Protein AF-A0A963N1C9-F1 (afdb_monomer)

Solvent-accessible surface area (backbone atoms only — not comparable to full-atom values): 6536 Å² total; per-residue (Å²): 93,70,67,57,54,52,50,46,46,78,75,44,69,83,46,98,64,80,70,57,68,73,59,45,50,54,52,43,47,74,72,67,52,52,72,69,46,48,52,53,48,50,56,51,52,54,55,52,59,64,58,67,77,70,69,78,71,84,67,83,72,53,100,84,63,79,89,81,80,52,74,69,51,50,74,76,40,48,74,65,58,52,50,49,53,53,49,37,39,75,71,64,77,34,51,74,74,61,49,51,70,72,72,112

Structure (mmCIF, N/CA/C/O backbone):
data_AF-A0A963N1C9-F1
#
_entry.id   AF-A0A963N1C9-F1
#
loop_
_atom_site.group_PDB
_atom_site.id
_atom_site.type_symbol
_atom_site.label_atom_id
_atom_site.label_alt_id
_atom_site.label_comp_id
_atom_site.label_asym_id
_atom_site.label_entity_id
_atom_site.label_seq_id
_atom_site.pdbx_PDB_ins_code
_atom_site.Cartn_x
_atom_site.Cartn_y
_atom_site.Cartn_z
_atom_site.occupancy
_atom_site.B_iso_or_equiv
_atom_site.auth_seq_id
_atom_site.auth_comp_id
_atom_site.auth_asym_id
_atom_site.auth_atom_id
_atom_site.pdbx_PDB_model_num
ATOM 1 N N . MET A 1 1 ? 3.324 12.487 -5.955 1.00 71.25 1 MET A N 1
ATOM 2 C CA . MET A 1 1 ? 3.544 11.360 -5.001 1.00 71.25 1 MET A CA 1
ATOM 3 C C . MET A 1 1 ? 2.662 10.124 -5.248 1.00 71.25 1 MET A C 1
ATOM 5 O O . MET A 1 1 ? 3.224 9.044 -5.383 1.00 71.25 1 MET A O 1
ATOM 9 N N . PHE A 1 2 ? 1.321 10.217 -5.302 1.00 74.25 2 PHE A N 1
ATOM 10 C CA . PHE A 1 2 ? 0.449 9.033 -5.502 1.00 74.25 2 PHE A CA 1
ATOM 11 C C . PHE A 1 2 ? 0.795 8.249 -6.778 1.00 74.25 2 PHE A C 1
ATOM 13 O O . PHE A 1 2 ? 0.905 7.027 -6.742 1.00 74.25 2 PHE A O 1
ATOM 20 N N . ASP A 1 3 ? 1.068 8.957 -7.873 1.00 78.75 3 ASP A N 1
ATOM 21 C CA . ASP A 1 3 ? 1.431 8.348 -9.154 1.00 78.7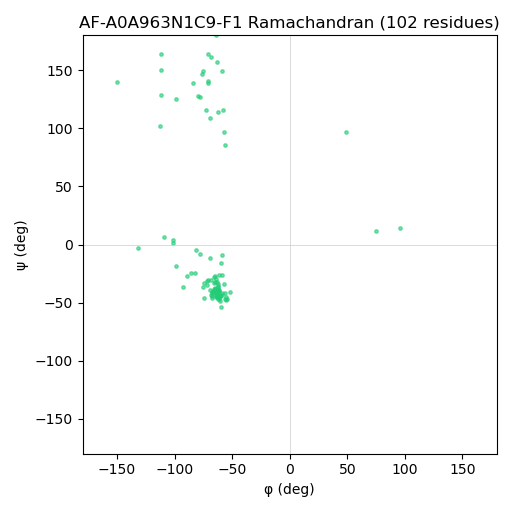5 3 ASP A CA 1
ATOM 22 C C . ASP A 1 3 ? 2.750 7.560 -9.088 1.00 78.75 3 ASP A C 1
ATOM 24 O O . ASP A 1 3 ? 2.876 6.515 -9.724 1.00 78.75 3 ASP A O 1
ATOM 28 N N . ILE A 1 4 ? 3.707 7.991 -8.253 1.00 83.12 4 ILE A N 1
ATOM 29 C CA . ILE A 1 4 ? 4.947 7.242 -8.001 1.00 83.12 4 ILE A CA 1
ATOM 30 C C . ILE A 1 4 ? 4.643 5.951 -7.244 1.00 83.12 4 ILE A C 1
ATOM 32 O O . ILE A 1 4 ? 5.171 4.905 -7.602 1.00 83.12 4 ILE A O 1
ATOM 36 N N . LEU A 1 5 ? 3.774 5.985 -6.230 1.00 79.19 5 LEU A N 1
ATOM 37 C CA . LEU A 1 5 ? 3.403 4.781 -5.477 1.00 79.19 5 LEU A CA 1
ATOM 38 C C . LEU A 1 5 ? 2.670 3.762 -6.358 1.00 79.19 5 LEU A C 1
ATOM 40 O O . LEU A 1 5 ? 2.973 2.571 -6.293 1.00 79.19 5 LEU A O 1
ATOM 44 N N . VAL A 1 6 ? 1.761 4.228 -7.221 1.00 79.31 6 VAL A N 1
ATOM 45 C CA . VAL A 1 6 ? 1.091 3.381 -8.220 1.00 79.31 6 VAL A CA 1
ATOM 46 C C . VAL A 1 6 ? 2.113 2.791 -9.187 1.00 79.31 6 VAL A C 1
ATOM 48 O O . VAL A 1 6 ? 2.127 1.581 -9.393 1.00 79.31 6 VAL A O 1
ATOM 51 N N . TYR A 1 7 ? 3.027 3.610 -9.711 1.00 82.44 7 TYR A N 1
ATOM 52 C CA . TYR A 1 7 ? 4.094 3.140 -10.589 1.00 82.44 7 TYR A CA 1
ATOM 53 C C . TYR A 1 7 ? 4.978 2.086 -9.910 1.00 82.44 7 TYR A C 1
ATOM 55 O O . TYR A 1 7 ? 5.309 1.069 -10.522 1.00 82.44 7 TYR A O 1
ATOM 63 N N . LEU A 1 8 ? 5.349 2.295 -8.643 1.00 80.62 8 LEU A N 1
ATOM 64 C CA . LEU A 1 8 ? 6.145 1.341 -7.876 1.00 80.62 8 LEU A CA 1
ATOM 65 C C . LEU A 1 8 ? 5.402 0.019 -7.686 1.00 80.62 8 LEU A C 1
ATOM 67 O O . LEU A 1 8 ? 5.982 -1.042 -7.902 1.00 80.62 8 LEU A O 1
ATOM 71 N N . PHE A 1 9 ? 4.115 0.080 -7.349 1.00 74.62 9 PHE A N 1
ATOM 72 C CA . PHE A 1 9 ? 3.272 -1.101 -7.245 1.00 74.62 9 PHE A CA 1
ATOM 73 C C . PHE A 1 9 ? 3.202 -1.849 -8.584 1.00 74.62 9 PHE A C 1
ATOM 75 O O . PHE A 1 9 ? 3.563 -3.017 -8.660 1.00 74.62 9 PHE A O 1
ATOM 82 N N . GLU A 1 10 ? 2.844 -1.185 -9.678 1.00 76.50 10 GLU A N 1
ATOM 83 C CA . GLU A 1 10 ? 2.698 -1.844 -10.982 1.00 76.50 10 GLU A CA 1
ATOM 84 C C . GLU A 1 10 ? 4.002 -2.465 -11.504 1.00 76.50 10 GLU A C 1
ATOM 86 O O . GLU A 1 10 ? 3.978 -3.527 -12.128 1.00 76.50 10 GLU A O 1
ATOM 91 N N . ASN A 1 11 ? 5.146 -1.826 -11.243 1.00 76.38 11 ASN A N 1
ATOM 92 C CA . ASN A 1 11 ? 6.427 -2.226 -11.830 1.00 76.38 11 ASN A CA 1
ATOM 93 C C . ASN A 1 11 ? 7.299 -3.086 -10.905 1.00 76.38 11 ASN A C 1
ATOM 95 O O . ASN A 1 11 ? 8.216 -3.750 -11.392 1.00 76.38 11 ASN A O 1
ATOM 99 N N . PHE A 1 12 ? 7.047 -3.086 -9.593 1.00 75.94 12 PHE A N 1
ATOM 100 C CA . PHE A 1 12 ? 7.904 -3.759 -8.610 1.00 75.94 12 PHE A CA 1
ATOM 101 C C . PHE A 1 12 ? 7.155 -4.637 -7.602 1.00 75.94 12 PHE A C 1
ATOM 103 O O . PHE A 1 12 ? 7.813 -5.342 -6.842 1.00 75.94 12 PHE A O 1
ATOM 110 N N . PHE A 1 13 ? 5.818 -4.700 -7.616 1.00 63.59 13 PHE A N 1
ATOM 111 C CA . PHE A 1 13 ? 5.053 -5.549 -6.685 1.00 63.59 13 PHE A CA 1
ATOM 112 C C . PHE A 1 13 ? 5.358 -7.053 -6.811 1.00 63.59 13 PHE A C 1
ATOM 114 O O . PHE A 1 13 ? 5.230 -7.797 -5.842 1.00 63.59 13 PHE A O 1
ATOM 121 N N . HIS A 1 14 ? 5.793 -7.510 -7.987 1.00 59.16 14 HIS A N 1
ATOM 122 C CA . HIS A 1 14 ? 6.212 -8.899 -8.223 1.00 59.16 14 HIS A CA 1
ATOM 123 C C . HIS A 1 14 ? 7.732 -9.091 -8.249 1.00 59.16 14 HIS A C 1
ATOM 125 O O . HIS A 1 14 ? 8.200 -10.184 -8.562 1.00 59.16 14 HIS A O 1
ATOM 131 N N . ALA A 1 15 ? 8.515 -8.045 -7.982 1.00 62.88 15 ALA A N 1
ATOM 132 C CA . ALA A 1 15 ? 9.961 -8.172 -7.958 1.00 62.88 15 ALA A CA 1
ATOM 133 C C . ALA A 1 15 ? 10.394 -8.820 -6.636 1.00 62.88 15 ALA A C 1
ATOM 135 O O . ALA A 1 15 ? 10.078 -8.316 -5.563 1.00 62.88 15 ALA A O 1
ATOM 136 N N . ASP A 1 16 ? 11.180 -9.898 -6.717 1.00 56.72 16 ASP A N 1
ATOM 137 C CA . ASP A 1 16 ? 11.765 -10.564 -5.541 1.00 56.72 16 ASP A CA 1
ATOM 138 C C . ASP A 1 16 ? 12.678 -9.626 -4.720 1.00 56.72 16 ASP A C 1
ATOM 140 O O . ASP A 1 16 ? 13.006 -9.914 -3.570 1.00 56.72 16 ASP A O 1
ATOM 144 N N . ALA A 1 17 ? 13.093 -8.495 -5.305 1.00 61.31 17 ALA A N 1
ATOM 145 C CA . ALA A 1 17 ? 13.812 -7.429 -4.627 1.00 61.31 17 ALA A CA 1
ATOM 146 C C . ALA A 1 17 ? 13.521 -6.060 -5.260 1.00 61.31 17 ALA A C 1
ATOM 148 O O . ALA A 1 17 ? 13.504 -5.910 -6.487 1.00 61.31 17 ALA A O 1
ATOM 149 N N . TYR A 1 18 ? 13.366 -5.044 -4.409 1.00 67.94 18 TYR A N 1
ATOM 150 C CA . TYR A 1 18 ? 13.373 -3.651 -4.842 1.00 67.94 18 TYR A CA 1
ATOM 151 C C . TYR A 1 18 ? 14.793 -3.228 -5.254 1.00 67.94 18 TYR A C 1
ATOM 153 O O . TYR A 1 18 ? 15.759 -3.619 -4.595 1.00 67.94 18 TYR A O 1
ATOM 161 N N . PRO A 1 19 ? 14.945 -2.429 -6.324 1.00 77.44 19 PRO A N 1
ATOM 162 C CA . PRO A 1 19 ? 16.236 -1.860 -6.692 1.00 77.44 19 PRO A CA 1
ATOM 163 C C . PRO A 1 19 ? 16.762 -0.910 -5.608 1.00 77.44 19 PRO A C 1
ATOM 165 O O . PRO A 1 19 ? 15.993 -0.338 -4.833 1.00 77.44 19 PRO A O 1
ATOM 168 N N . GLU A 1 20 ? 18.081 -0.708 -5.596 1.00 82.00 20 GLU A N 1
ATOM 169 C CA . GLU A 1 20 ? 18.721 0.278 -4.721 1.00 82.00 20 GLU A CA 1
ATOM 170 C C . GLU A 1 20 ? 18.179 1.698 -4.985 1.00 82.00 20 GLU A C 1
ATOM 172 O O . GLU A 1 20 ? 17.832 2.004 -6.134 1.00 82.00 20 GLU A O 1
ATOM 177 N N . PRO A 1 21 ? 18.136 2.586 -3.970 1.00 81.06 21 PRO A N 1
ATOM 178 C CA . PRO A 1 21 ? 17.522 3.915 -4.079 1.00 81.06 21 PRO A CA 1
ATOM 179 C C . PRO A 1 21 ? 18.016 4.734 -5.279 1.00 81.06 21 PRO A C 1
ATOM 181 O O . PRO A 1 21 ? 17.220 5.334 -5.997 1.00 81.06 21 PRO A O 1
ATOM 184 N N . GLU A 1 22 ? 19.319 4.684 -5.568 1.00 85.31 22 GLU A N 1
ATOM 185 C CA . GLU A 1 22 ? 19.933 5.373 -6.713 1.00 85.31 22 GLU A CA 1
ATOM 186 C C . GLU A 1 22 ? 19.402 4.860 -8.062 1.00 85.31 22 GLU A C 1
ATOM 188 O O . GLU A 1 22 ? 19.152 5.630 -8.991 1.00 85.31 22 GLU A O 1
ATOM 193 N N . GLN A 1 23 ? 19.194 3.546 -8.179 1.00 86.38 23 GLN A N 1
ATOM 194 C CA . GLN A 1 23 ? 18.646 2.935 -9.390 1.00 86.38 23 GLN A CA 1
ATOM 195 C C . GLN A 1 23 ? 17.149 3.209 -9.527 1.00 86.38 23 GLN A C 1
ATOM 197 O O . GLN A 1 23 ? 16.647 3.343 -10.645 1.00 86.38 23 GLN A O 1
ATOM 202 N N . LEU A 1 24 ? 16.433 3.293 -8.405 1.00 87.50 24 LEU A N 1
ATOM 203 C CA . LEU A 1 24 ? 15.020 3.638 -8.389 1.00 87.50 24 LEU A CA 1
ATOM 204 C C . LEU A 1 24 ? 14.798 5.090 -8.823 1.00 87.50 24 LEU A C 1
ATOM 206 O O . LEU A 1 24 ? 13.961 5.327 -9.692 1.00 87.50 24 LEU A O 1
ATOM 210 N N . ALA A 1 25 ? 15.609 6.027 -8.322 1.00 88.88 25 ALA A N 1
ATOM 211 C CA . ALA A 1 25 ? 15.587 7.431 -8.733 1.00 88.88 25 ALA A CA 1
ATOM 212 C C . ALA A 1 25 ? 15.740 7.579 -10.256 1.00 88.88 25 ALA A C 1
ATOM 214 O O . ALA A 1 25 ? 14.954 8.261 -10.912 1.00 88.88 25 ALA A O 1
ATOM 215 N N . LEU A 1 26 ? 16.709 6.865 -10.841 1.00 90.50 26 LEU A N 1
ATOM 216 C CA . LEU A 1 26 ? 16.967 6.908 -12.280 1.00 90.50 26 LEU A CA 1
ATOM 217 C C . LEU A 1 26 ? 15.800 6.337 -13.099 1.00 90.50 26 LEU A C 1
ATOM 219 O O . LEU A 1 26 ? 15.466 6.873 -14.155 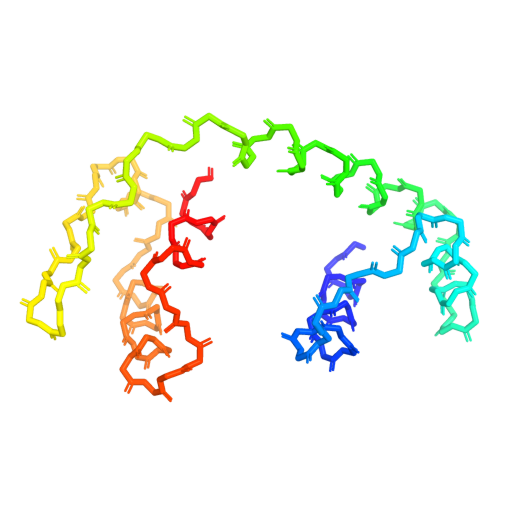1.00 90.50 26 LEU A O 1
ATOM 223 N N . LYS A 1 27 ? 15.149 5.274 -12.612 1.00 88.62 27 LYS A N 1
ATOM 224 C CA . LYS A 1 27 ? 13.962 4.701 -13.262 1.00 88.62 27 LYS A CA 1
ATOM 225 C C . LYS A 1 27 ? 12.748 5.622 -13.177 1.00 88.62 27 LYS A C 1
ATOM 227 O O . LYS A 1 27 ? 12.012 5.707 -14.154 1.00 88.62 27 LYS A O 1
ATOM 232 N N . LEU A 1 28 ? 12.544 6.299 -12.049 1.00 90.81 28 LEU A N 1
ATOM 233 C CA . LEU A 1 28 ? 11.452 7.260 -11.890 1.00 90.81 28 LEU A CA 1
ATOM 234 C C . LEU A 1 28 ? 11.669 8.496 -12.776 1.00 90.81 28 LEU A C 1
ATOM 236 O O . LEU A 1 28 ? 10.753 8.917 -13.476 1.00 90.81 28 LEU A O 1
ATOM 240 N N . SER A 1 29 ? 12.902 9.002 -12.852 1.00 92.56 29 SER A N 1
ATOM 241 C CA . SER A 1 29 ? 13.252 10.095 -13.767 1.00 92.56 29 SER A CA 1
ATOM 242 C C . SER A 1 29 ? 13.018 9.700 -15.233 1.00 92.56 29 SER A C 1
ATOM 244 O O . SER A 1 29 ? 12.394 10.438 -15.993 1.00 92.56 29 SER A O 1
ATOM 246 N N . ALA A 1 30 ? 13.416 8.483 -15.628 1.00 92.44 30 ALA A N 1
ATOM 247 C CA . ALA A 1 30 ? 13.149 7.953 -16.968 1.00 92.44 30 ALA A CA 1
ATOM 248 C C . ALA A 1 30 ? 11.652 7.738 -17.264 1.00 92.44 30 ALA A C 1
ATOM 250 O O . ALA A 1 30 ? 11.252 7.800 -18.427 1.00 92.44 30 ALA A O 1
ATOM 251 N N . ALA A 1 31 ? 10.831 7.500 -16.237 1.00 89.69 31 ALA A N 1
ATOM 252 C CA . ALA A 1 31 ? 9.375 7.426 -16.349 1.00 89.69 31 ALA A CA 1
ATOM 253 C C . ALA A 1 31 ? 8.706 8.813 -16.445 1.00 89.69 31 ALA A C 1
ATOM 255 O O . ALA A 1 31 ? 7.521 8.889 -16.761 1.00 89.69 31 ALA A O 1
ATOM 256 N N . GLY A 1 32 ? 9.463 9.899 -16.244 1.00 92.88 32 GLY A N 1
ATOM 257 C CA . GLY A 1 32 ? 8.995 11.276 -16.398 1.00 92.88 32 GLY A CA 1
ATOM 258 C C . GLY A 1 32 ? 8.525 11.947 -15.107 1.00 92.88 32 GLY A C 1
ATOM 259 O O . GLY A 1 32 ? 7.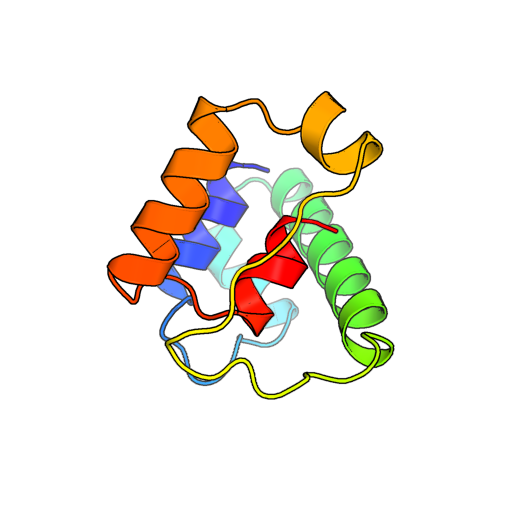872 12.983 -15.196 1.00 92.88 32 GLY A O 1
ATOM 260 N N . PHE A 1 33 ? 8.839 11.383 -13.936 1.00 93.25 33 PHE A N 1
ATOM 261 C CA . PHE A 1 33 ? 8.552 12.022 -12.648 1.00 93.25 33 PHE A CA 1
ATOM 262 C C . PHE A 1 33 ? 9.520 13.174 -12.358 1.00 93.25 33 PHE A C 1
ATOM 264 O O . PHE A 1 33 ? 10.682 13.143 -12.771 1.00 93.25 33 PHE A O 1
ATOM 271 N N . GLU A 1 34 ? 9.042 14.184 -11.631 1.00 94.44 34 GLU A N 1
ATOM 272 C CA . GLU A 1 34 ? 9.847 15.345 -11.246 1.00 94.44 34 GLU A CA 1
ATOM 273 C C . GLU A 1 34 ? 10.812 15.011 -10.095 1.00 94.44 34 GLU A C 1
ATOM 275 O O . GLU A 1 34 ? 10.483 14.231 -9.201 1.00 94.44 34 GLU A O 1
ATOM 280 N N . ASP A 1 35 ? 11.996 15.636 -10.076 1.00 91.44 35 ASP A N 1
ATOM 281 C CA . ASP A 1 35 ? 13.036 15.375 -9.063 1.00 91.44 35 ASP A CA 1
ATOM 282 C C . ASP A 1 35 ? 12.545 15.602 -7.620 1.00 91.44 35 ASP A C 1
ATOM 284 O O . ASP A 1 35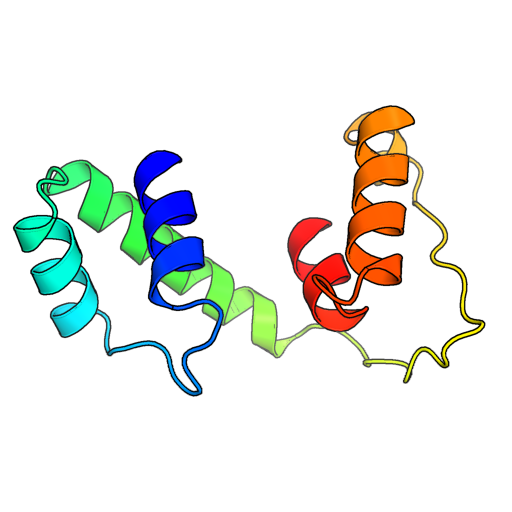 ? 12.964 14.893 -6.701 1.00 91.44 35 ASP A O 1
ATOM 288 N N . GLU A 1 36 ? 11.647 16.571 -7.414 1.00 91.12 36 GLU A N 1
ATOM 289 C CA . GLU A 1 36 ? 11.045 16.858 -6.107 1.00 91.12 36 GLU A CA 1
ATOM 290 C C . GLU A 1 36 ? 10.130 15.712 -5.655 1.00 91.12 36 GLU A C 1
ATOM 292 O O . GLU A 1 36 ? 10.282 15.212 -4.540 1.00 91.12 36 GLU A O 1
ATOM 297 N N . GLU A 1 37 ? 9.269 15.210 -6.546 1.00 89.00 37 GLU A N 1
ATOM 298 C CA . GLU A 1 37 ? 8.406 14.060 -6.256 1.00 89.00 37 GLU A CA 1
ATOM 299 C C . GLU A 1 37 ? 9.210 12.774 -6.030 1.00 89.00 37 GLU A C 1
ATOM 301 O O . GLU A 1 37 ? 8.871 11.971 -5.159 1.00 89.00 37 GLU A O 1
ATOM 306 N N . ILE A 1 38 ? 10.288 12.574 -6.795 1.00 90.56 38 ILE A N 1
ATOM 307 C CA . ILE A 1 38 ? 11.203 11.440 -6.621 1.00 90.56 38 ILE A CA 1
ATOM 308 C C . ILE A 1 38 ? 11.855 11.499 -5.240 1.00 90.56 38 ILE A C 1
ATOM 310 O O . ILE A 1 38 ? 11.887 10.493 -4.532 1.00 90.56 38 ILE A O 1
ATOM 314 N N . SER A 1 39 ? 12.359 12.668 -4.846 1.00 89.69 39 SER A N 1
ATOM 315 C CA . SER A 1 39 ? 13.024 12.859 -3.553 1.00 89.69 39 SER A CA 1
ATOM 316 C C . SER A 1 39 ? 12.065 12.623 -2.386 1.00 89.69 39 SER A C 1
ATOM 318 O O . SER A 1 39 ? 12.412 11.914 -1.442 1.00 89.69 39 SER A O 1
ATOM 320 N N . GLU A 1 40 ? 10.843 13.156 -2.477 1.00 87.12 40 GLU A N 1
ATOM 321 C CA . GLU A 1 40 ? 9.786 12.947 -1.483 1.00 87.12 40 GLU A CA 1
ATOM 322 C C . GLU A 1 40 ? 9.427 11.456 -1.351 1.00 87.12 40 GLU A C 1
ATOM 324 O O . GLU A 1 40 ? 9.359 10.923 -0.242 1.00 87.12 40 GLU A O 1
ATOM 329 N N . ALA A 1 41 ? 9.270 10.751 -2.476 1.00 84.06 41 ALA A N 1
ATOM 330 C CA . ALA A 1 41 ? 8.939 9.330 -2.479 1.00 84.06 41 ALA A CA 1
ATOM 331 C C . ALA A 1 41 ? 10.063 8.453 -1.904 1.00 84.06 41 ALA A C 1
ATOM 333 O O . ALA A 1 41 ? 9.786 7.505 -1.169 1.00 84.06 41 ALA A O 1
ATOM 334 N N . LEU A 1 42 ? 11.328 8.759 -2.210 1.00 84.94 42 LEU A N 1
ATOM 335 C CA . LEU A 1 42 ? 12.473 8.038 -1.646 1.00 84.94 42 LEU A CA 1
ATOM 336 C C . LEU A 1 42 ? 12.587 8.257 -0.135 1.00 84.94 42 LEU A C 1
ATOM 338 O O . LEU A 1 42 ? 12.771 7.292 0.601 1.00 84.94 42 LEU A O 1
ATOM 342 N N . GLN A 1 43 ? 12.394 9.492 0.336 1.00 85.75 43 GLN A N 1
ATOM 343 C CA . GLN A 1 43 ? 12.375 9.794 1.768 1.00 85.75 43 GLN A CA 1
ATOM 344 C C . GLN A 1 43 ? 11.244 9.048 2.490 1.00 85.75 43 GLN A C 1
ATOM 346 O O . GLN A 1 43 ? 11.435 8.537 3.595 1.00 85.7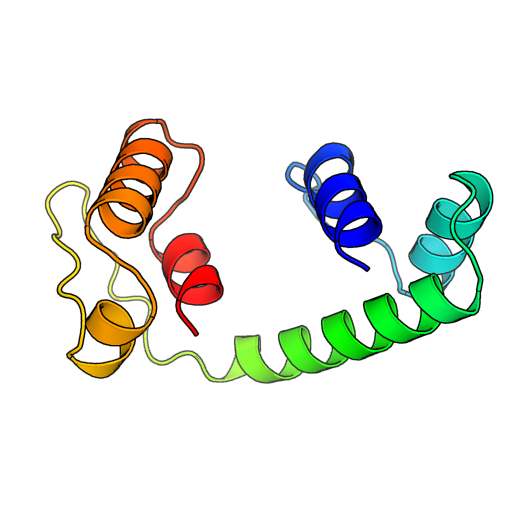5 43 GLN A O 1
ATOM 351 N N . TRP A 1 44 ? 10.068 8.960 1.866 1.00 84.25 44 TRP A N 1
ATOM 352 C CA . TRP A 1 44 ? 8.954 8.177 2.393 1.00 84.25 44 TRP A CA 1
ATOM 353 C C . TRP A 1 44 ? 9.280 6.674 2.462 1.00 84.25 44 TRP A C 1
ATOM 355 O O . TRP A 1 44 ? 9.023 6.041 3.487 1.00 84.25 44 TRP A O 1
ATOM 365 N N . LEU A 1 45 ? 9.897 6.110 1.415 1.00 77.44 45 LEU A N 1
ATOM 366 C CA . LEU A 1 45 ? 10.321 4.703 1.379 1.00 77.44 45 LEU A CA 1
ATOM 367 C C . LEU A 1 45 ? 11.363 4.374 2.455 1.00 77.44 45 LEU A C 1
ATOM 369 O O . LEU A 1 45 ? 11.301 3.292 3.042 1.00 77.44 45 LEU A O 1
ATOM 373 N N . ASP A 1 46 ? 12.299 5.285 2.722 1.00 79.06 46 ASP A N 1
ATOM 374 C CA . ASP A 1 46 ? 13.281 5.123 3.797 1.00 79.06 46 ASP A CA 1
ATOM 375 C C . ASP A 1 46 ? 12.597 5.069 5.168 1.00 79.06 46 ASP A C 1
ATOM 377 O O . ASP A 1 46 ? 12.878 4.163 5.952 1.00 79.06 46 ASP A O 1
ATOM 381 N N . GLY A 1 47 ? 11.619 5.946 5.422 1.00 68.38 47 GLY A N 1
ATOM 382 C CA . GLY A 1 47 ? 10.811 5.889 6.644 1.00 68.38 47 GLY A CA 1
ATOM 383 C C . GLY A 1 47 ? 10.072 4.556 6.792 1.00 68.38 47 GLY A C 1
ATOM 384 O O . GLY A 1 47 ? 10.066 3.960 7.865 1.00 68.38 47 GLY A O 1
ATOM 385 N N . LEU A 1 48 ? 9.513 4.024 5.704 1.00 64.81 48 LEU A N 1
ATOM 386 C CA . LEU A 1 48 ? 8.785 2.752 5.717 1.00 64.81 48 LEU A CA 1
ATOM 387 C C . LEU A 1 48 ? 9.696 1.548 6.030 1.00 64.81 48 LEU A C 1
ATOM 389 O O . LEU A 1 48 ? 9.275 0.605 6.704 1.00 64.81 48 LEU A O 1
ATOM 393 N N . ARG A 1 49 ? 10.967 1.592 5.603 1.00 64.38 49 ARG A N 1
ATOM 394 C CA . ARG A 1 49 ? 11.978 0.582 5.967 1.00 64.38 49 ARG A CA 1
ATOM 395 C C . ARG A 1 49 ? 12.292 0.586 7.461 1.00 64.38 49 ARG A C 1
ATOM 397 O O . ARG A 1 49 ? 12.574 -0.478 8.004 1.00 64.38 49 ARG A O 1
ATOM 404 N N . GLU A 1 50 ? 12.228 1.740 8.119 1.00 61.16 50 GLU A N 1
ATOM 405 C CA . GLU A 1 50 ? 12.433 1.849 9.567 1.00 61.16 50 GLU A CA 1
ATOM 406 C C . GLU A 1 50 ? 11.253 1.261 10.363 1.00 61.16 50 GLU A C 1
ATOM 408 O O . GLU A 1 50 ? 11.477 0.611 11.382 1.00 61.16 50 GLU A O 1
ATOM 413 N N . PHE A 1 51 ? 10.014 1.386 9.868 1.00 50.84 51 PHE A N 1
ATOM 414 C CA . PHE A 1 51 ? 8.823 0.799 10.507 1.00 50.84 51 PHE A CA 1
ATOM 415 C C . PHE A 1 51 ? 8.741 -0.732 10.376 1.00 50.84 51 PHE A C 1
ATOM 417 O O . PHE A 1 51 ? 8.265 -1.410 11.286 1.00 50.84 51 PHE A O 1
ATOM 424 N N . GLY A 1 52 ? 9.253 -1.308 9.284 1.00 48.81 52 GLY A N 1
ATOM 425 C CA . GLY A 1 52 ? 9.155 -2.749 9.018 1.00 48.81 52 GLY A CA 1
ATOM 426 C C . GLY A 1 52 ? 9.974 -3.662 9.944 1.00 48.81 52 GLY A C 1
ATOM 427 O O . GLY A 1 52 ? 9.780 -4.878 9.916 1.00 48.81 52 GLY A O 1
ATOM 428 N N . VAL A 1 53 ? 10.890 -3.118 10.754 1.00 48.19 53 VAL A N 1
ATOM 429 C CA . VAL A 1 53 ? 11.808 -3.913 11.597 1.00 48.19 53 VAL A CA 1
ATOM 430 C C . VAL A 1 53 ? 11.186 -4.300 12.947 1.00 48.19 53 VAL A C 1
ATOM 432 O O . VAL A 1 53 ? 11.559 -5.329 13.509 1.00 48.19 53 VAL A O 1
ATOM 435 N N . ASP A 1 54 ? 10.201 -3.538 13.433 1.00 45.81 54 ASP A N 1
ATOM 436 C CA . ASP A 1 54 ? 9.625 -3.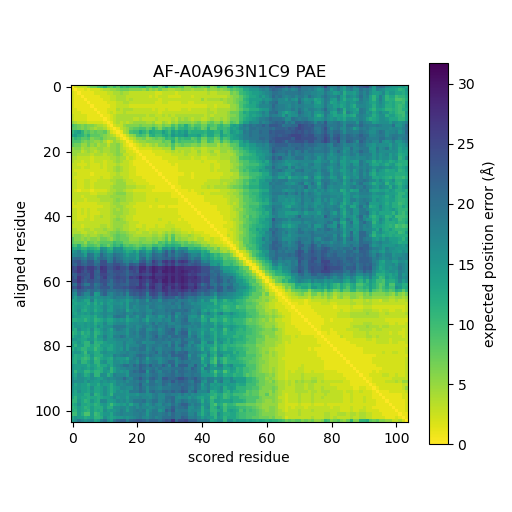692 14.779 1.00 45.81 54 ASP A CA 1
ATOM 437 C C . AS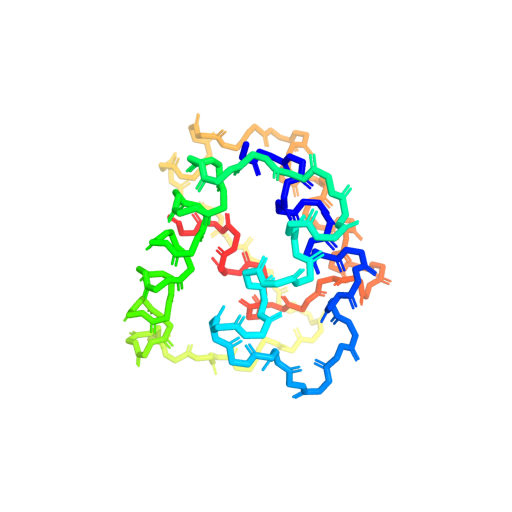P A 1 54 ? 8.196 -4.266 14.800 1.00 45.81 54 ASP A C 1
ATOM 439 O O . ASP A 1 54 ? 7.591 -4.347 15.872 1.00 45.81 54 ASP A O 1
ATOM 443 N N . SER A 1 55 ? 7.641 -4.702 13.659 1.00 46.25 55 SER A N 1
ATOM 444 C CA . SER A 1 55 ? 6.263 -5.213 13.624 1.00 46.25 55 SER A CA 1
ATOM 445 C C . SER A 1 55 ? 6.127 -6.466 14.512 1.00 46.25 55 SER A C 1
ATOM 447 O O . SER A 1 55 ? 6.753 -7.505 14.245 1.00 46.25 55 SER A O 1
ATOM 449 N N . PRO A 1 56 ? 5.356 -6.395 15.616 1.00 45.03 56 PRO A N 1
ATOM 450 C CA . PRO A 1 56 ? 5.333 -7.444 16.613 1.00 45.03 56 PRO A CA 1
ATOM 451 C C . PRO A 1 56 ? 4.582 -8.652 16.066 1.00 45.03 56 PRO A C 1
ATOM 453 O O . PRO A 1 56 ? 3.379 -8.607 15.844 1.00 45.03 56 PRO A O 1
ATOM 456 N N . ALA A 1 57 ? 5.322 -9.751 15.926 1.00 47.22 57 ALA A N 1
ATOM 457 C CA . ALA A 1 57 ? 4.828 -11.107 15.734 1.00 47.22 57 ALA A CA 1
ATOM 458 C C . ALA A 1 57 ? 3.768 -11.242 14.633 1.00 47.22 57 ALA A C 1
ATOM 460 O O . ALA A 1 57 ? 2.564 -11.154 14.871 1.00 47.22 57 ALA A O 1
ATOM 461 N N . THR A 1 58 ? 4.228 -11.633 13.446 1.00 51.16 58 THR A N 1
ATOM 462 C CA . THR A 1 58 ? 3.408 -12.352 12.474 1.00 51.16 58 THR A CA 1
ATOM 463 C C . THR A 1 58 ? 2.862 -13.614 13.151 1.00 51.16 58 THR A C 1
ATOM 465 O O . THR A 1 58 ? 3.454 -14.691 13.090 1.00 51.16 58 THR A O 1
ATOM 468 N N . ILE A 1 59 ? 1.738 -13.500 13.860 1.00 56.50 59 ILE A N 1
ATOM 469 C CA . ILE A 1 59 ? 0.896 -14.654 14.134 1.00 56.50 59 ILE A CA 1
ATOM 470 C C . ILE A 1 59 ? 0.556 -15.156 12.742 1.00 56.50 59 ILE A C 1
ATOM 472 O O . ILE A 1 59 ? -0.026 -14.412 11.954 1.00 56.50 59 ILE A O 1
ATOM 476 N N . ALA A 1 60 ? 1.007 -16.365 12.410 1.00 56.50 60 ALA A N 1
ATOM 477 C CA . ALA A 1 60 ? 0.651 -17.010 11.161 1.00 56.50 60 ALA A CA 1
ATOM 478 C C . ALA A 1 60 ? -0.879 -17.083 11.117 1.00 56.50 60 ALA A C 1
ATOM 480 O O . ALA A 1 60 ? -1.492 -17.926 11.773 1.00 56.50 60 ALA A O 1
ATOM 481 N N . ALA A 1 61 ? -1.487 -16.113 10.439 1.00 59.16 61 ALA A N 1
ATOM 482 C CA . ALA A 1 61 ? -2.911 -16.066 10.219 1.00 59.16 61 ALA A CA 1
ATOM 483 C C . ALA A 1 61 ? -3.208 -17.214 9.262 1.00 59.16 61 ALA A C 1
ATOM 485 O O . ALA A 1 61 ? -2.781 -17.204 8.108 1.00 59.16 61 ALA A O 1
ATOM 486 N N . ASP A 1 62 ? -3.850 -18.249 9.790 1.00 62.19 62 ASP A N 1
ATOM 487 C CA . ASP A 1 62 ? -4.360 -19.338 8.974 1.00 62.19 62 ASP A CA 1
ATOM 488 C C . ASP A 1 62 ? -5.515 -18.800 8.114 1.00 62.19 62 ASP A C 1
ATOM 490 O O . ASP A 1 62 ? -6.118 -17.775 8.444 1.00 62.19 62 ASP A O 1
ATOM 494 N N . ASN A 1 63 ? -5.886 -19.496 7.039 1.00 56.56 63 ASN A N 1
ATOM 495 C CA . ASN A 1 63 ? -6.917 -19.035 6.093 1.00 56.56 63 ASN A CA 1
ATOM 496 C C . ASN A 1 63 ? -8.310 -18.795 6.728 1.00 56.56 63 ASN A C 1
ATOM 498 O O . ASN A 1 63 ? -9.208 -18.284 6.062 1.00 56.56 63 ASN A O 1
ATOM 502 N N . GLY A 1 64 ? -8.519 -19.186 7.991 1.00 65.06 64 GLY A N 1
ATOM 503 C CA . GLY A 1 64 ? -9.738 -18.930 8.767 1.00 65.06 64 GLY A CA 1
ATOM 504 C C . GLY A 1 64 ? -9.638 -17.786 9.785 1.00 65.06 64 GLY A C 1
ATOM 505 O O . GLY A 1 64 ? -10.596 -17.550 10.522 1.00 65.06 64 GLY A O 1
ATOM 506 N N . SER A 1 65 ? -8.497 -17.104 9.885 1.00 75.25 65 SER A N 1
ATOM 507 C CA . SER A 1 65 ? -8.321 -15.975 10.799 1.00 75.25 65 SER A CA 1
ATOM 508 C C . SER A 1 65 ? -9.108 -14.751 10.323 1.00 75.25 65 SER A C 1
ATOM 510 O O . SER A 1 65 ? -9.129 -14.421 9.143 1.00 75.25 65 SER A O 1
ATOM 512 N N . VAL A 1 66 ? -9.741 -14.047 11.264 1.00 76.75 66 VAL A N 1
ATOM 513 C CA . VAL A 1 66 ? -10.481 -12.806 10.998 1.00 76.75 66 VAL A CA 1
ATOM 514 C C . VAL A 1 66 ? -9.734 -11.643 11.640 1.00 76.75 66 VAL A C 1
ATOM 516 O O . VAL A 1 66 ? -9.424 -11.690 12.831 1.00 76.75 66 VAL A O 1
ATOM 519 N N . ARG A 1 67 ? -9.462 -10.587 10.869 1.00 85.25 67 ARG A N 1
ATOM 520 C CA . ARG A 1 67 ? -8.890 -9.338 11.389 1.00 85.25 67 ARG A CA 1
ATOM 521 C C . ARG A 1 67 ? -9.979 -8.488 12.043 1.00 85.25 67 ARG A C 1
ATOM 523 O O . ARG A 1 67 ? -11.007 -8.200 11.434 1.00 85.25 67 ARG A O 1
ATOM 530 N N . CYS A 1 68 ? -9.736 -8.062 13.278 1.00 87.12 68 CYS A N 1
ATOM 531 C CA . CYS A 1 68 ? -10.604 -7.144 14.017 1.00 87.12 68 CYS A CA 1
ATOM 532 C C . CYS A 1 68 ? -10.042 -5.727 13.932 1.00 87.12 68 CYS A C 1
ATOM 534 O O . CYS A 1 68 ? -8.898 -5.549 14.327 1.00 87.12 68 CYS A O 1
ATOM 536 N N . PHE A 1 69 ? -10.820 -4.741 13.479 1.00 88.25 69 PHE A N 1
ATOM 537 C CA . PHE A 1 69 ? -10.367 -3.346 13.381 1.00 88.25 69 PHE A CA 1
ATOM 538 C C . PHE A 1 69 ? -10.519 -2.590 14.711 1.00 88.25 69 PHE A C 1
ATOM 540 O O . PHE A 1 69 ? -11.536 -2.736 15.396 1.00 88.25 69 PHE A O 1
ATOM 547 N N . SER A 1 70 ? -9.531 -1.770 15.067 1.00 90.50 70 SER A N 1
ATOM 548 C CA . SER A 1 70 ? -9.566 -0.867 16.221 1.00 90.50 70 SER A CA 1
ATOM 549 C C . SER A 1 70 ? -10.527 0.305 15.986 1.00 90.50 70 SER A C 1
ATOM 551 O O . SER A 1 70 ? -10.928 0.583 14.857 1.00 90.50 70 SER A O 1
ATOM 553 N N . GLN A 1 71 ? -10.911 1.027 17.043 1.00 92.19 71 GLN A N 1
ATOM 554 C CA . GLN A 1 71 ? -11.782 2.201 16.880 1.00 92.19 71 GLN A CA 1
ATOM 555 C C . GLN A 1 71 ? -11.131 3.298 16.023 1.00 92.19 71 GLN A C 1
ATOM 557 O O . GLN A 1 71 ? -11.826 3.918 15.220 1.00 92.19 71 GLN A O 1
ATOM 562 N N . ASP A 1 72 ? -9.815 3.488 16.146 1.00 90.38 72 ASP A N 1
ATOM 563 C CA . ASP A 1 72 ? -9.065 4.470 15.357 1.00 90.38 72 ASP A CA 1
ATOM 564 C C . ASP A 1 72 ? -9.010 4.077 13.873 1.00 90.38 72 ASP A C 1
ATOM 566 O O . ASP A 1 72 ? -9.205 4.921 12.998 1.00 90.38 72 ASP A O 1
ATOM 570 N N . GLU A 1 73 ? -8.821 2.785 13.579 1.00 90.50 73 GLU A N 1
ATOM 571 C CA . GLU A 1 73 ? -8.882 2.253 12.213 1.00 90.50 73 GLU A CA 1
ATOM 572 C C . GLU A 1 73 ? -10.284 2.438 11.619 1.00 90.50 73 GLU A C 1
ATOM 574 O O . GLU A 1 73 ? -10.410 2.913 10.498 1.00 90.50 73 GLU A O 1
ATOM 579 N N . VAL A 1 74 ? -11.350 2.135 12.371 1.00 92.69 74 VAL A N 1
ATOM 580 C CA . VAL A 1 74 ? -12.744 2.312 11.911 1.00 92.69 74 VAL A CA 1
ATOM 581 C C . VAL A 1 74 ? -13.094 3.781 11.657 1.00 92.69 74 VAL A C 1
ATOM 583 O O . VAL A 1 74 ? -13.926 4.071 10.798 1.00 92.69 74 VAL A O 1
ATOM 586 N N . ALA A 1 75 ? -12.476 4.715 12.381 1.00 91.56 75 ALA A N 1
ATOM 587 C CA . ALA A 1 75 ? -12.674 6.144 12.160 1.00 91.56 75 ALA A CA 1
ATOM 588 C C . ALA A 1 75 ? -12.023 6.642 10.856 1.00 91.56 75 ALA A C 1
ATOM 590 O O . ALA A 1 75 ? -12.529 7.587 10.252 1.00 91.56 75 ALA A O 1
ATOM 591 N N . LYS A 1 76 ? -10.919 6.019 10.422 1.00 89.50 76 LYS A N 1
ATOM 592 C CA . LYS A 1 76 ? -10.192 6.369 9.187 1.00 89.50 76 LYS A CA 1
ATOM 593 C C . LYS A 1 76 ? -10.651 5.566 7.967 1.00 89.50 76 LYS A C 1
ATOM 595 O O . LYS A 1 76 ? -10.678 6.091 6.860 1.00 89.50 76 LYS A O 1
ATOM 600 N N . LEU A 1 77 ? -10.991 4.297 8.171 1.00 90.62 77 LEU A N 1
ATOM 601 C CA . LEU A 1 77 ? -11.371 3.333 7.147 1.00 90.62 77 LEU A CA 1
ATOM 602 C C . LEU A 1 77 ? -12.844 2.993 7.326 1.00 90.62 77 LEU A C 1
ATOM 604 O O . LEU A 1 77 ? -13.233 2.207 8.199 1.00 90.62 77 LEU A O 1
ATOM 608 N N . ASP A 1 78 ? -13.672 3.583 6.475 1.00 91.00 78 ASP A N 1
ATOM 609 C CA . ASP A 1 78 ? -15.097 3.305 6.479 1.00 91.00 78 ASP A CA 1
ATOM 610 C C . ASP A 1 78 ? -15.404 1.840 6.102 1.00 91.00 78 ASP A C 1
ATOM 612 O O . ASP A 1 78 ? -14.537 0.979 5.914 1.00 91.00 78 ASP A O 1
ATOM 616 N N . THR A 1 79 ? -16.687 1.498 6.083 1.00 92.50 79 THR A N 1
ATOM 617 C CA . THR A 1 79 ? -17.126 0.129 5.788 1.00 92.50 79 THR A CA 1
ATOM 618 C C . THR A 1 79 ? -16.744 -0.326 4.378 1.00 92.50 79 THR A C 1
ATOM 620 O O . THR A 1 79 ? -16.448 -1.506 4.198 1.00 92.50 79 THR A O 1
ATOM 623 N N . GLU A 1 80 ? -16.728 0.577 3.396 1.00 89.88 80 GLU A N 1
ATOM 624 C CA . GLU A 1 80 ? -16.422 0.238 2.006 1.00 89.88 80 GLU A CA 1
ATOM 625 C C . GLU A 1 80 ? -14.923 -0.026 1.831 1.00 89.88 80 GLU A C 1
ATOM 627 O O . GLU A 1 80 ? -14.550 -1.079 1.313 1.00 89.88 80 GLU A O 1
ATOM 632 N N . CYS A 1 81 ? -14.068 0.836 2.391 1.00 89.44 81 CYS A N 1
ATOM 633 C CA . CYS A 1 81 ? -12.618 0.641 2.427 1.00 89.44 81 CYS A CA 1
ATOM 634 C C . CYS A 1 81 ? -12.235 -0.701 3.069 1.00 89.44 81 CYS A C 1
ATOM 636 O O . CYS A 1 81 ? -11.457 -1.474 2.507 1.00 89.44 81 CYS A O 1
ATOM 638 N N . ARG A 1 82 ? -12.821 -1.026 4.229 1.00 91.38 82 ARG A N 1
ATOM 639 C CA . ARG A 1 82 ? -12.557 -2.304 4.914 1.00 91.38 82 ARG A CA 1
ATOM 640 C C . ARG A 1 82 ? -13.056 -3.504 4.107 1.00 91.38 82 ARG A C 1
ATOM 642 O O . ARG A 1 82 ? -12.373 -4.523 4.056 1.00 91.38 82 ARG A O 1
ATOM 649 N N . GLY A 1 83 ? -14.213 -3.386 3.453 1.00 89.50 83 GLY A N 1
ATOM 650 C CA . GLY A 1 83 ? -14.730 -4.418 2.551 1.00 89.50 83 GLY A CA 1
ATOM 651 C C . GLY A 1 83 ? -13.812 -4.664 1.352 1.00 89.50 83 GLY A C 1
ATOM 652 O O . GLY A 1 83 ? -13.587 -5.813 0.976 1.00 89.50 83 GLY A O 1
ATOM 653 N N . PHE A 1 84 ? -13.227 -3.602 0.796 1.00 86.62 84 PHE A N 1
ATOM 654 C CA . PHE A 1 84 ? -12.274 -3.697 -0.305 1.00 86.62 84 PHE A CA 1
ATOM 655 C C . PHE A 1 84 ? -10.970 -4.398 0.106 1.00 86.62 84 PHE A C 1
ATOM 657 O O . PHE A 1 84 ? -10.499 -5.268 -0.622 1.00 86.62 84 PHE A O 1
ATOM 664 N N . LEU A 1 85 ? -10.435 -4.115 1.301 1.00 86.19 85 LEU A N 1
ATOM 665 C CA . LEU A 1 85 ? -9.265 -4.830 1.834 1.00 86.19 85 LEU A CA 1
ATOM 666 C C . LEU A 1 85 ? -9.530 -6.335 1.990 1.00 86.19 85 LEU A C 1
ATOM 668 O O . LEU A 1 85 ? -8.711 -7.150 1.567 1.00 86.19 85 LEU A O 1
ATOM 672 N N . VAL A 1 86 ? -10.699 -6.709 2.524 1.00 86.31 86 VAL A N 1
ATOM 673 C CA . VAL A 1 86 ? -11.121 -8.119 2.632 1.00 86.31 86 VAL A CA 1
ATOM 674 C C . VAL A 1 86 ? -11.246 -8.765 1.251 1.00 86.31 86 VAL A C 1
ATOM 676 O O . VAL A 1 86 ? -10.829 -9.907 1.061 1.00 86.31 86 VAL A O 1
ATOM 679 N N . PHE A 1 87 ? -11.794 -8.044 0.270 1.00 84.44 87 PHE A N 1
ATOM 680 C CA . PHE A 1 87 ? -11.883 -8.526 -1.105 1.00 84.44 87 PHE A CA 1
ATOM 681 C C . PHE A 1 87 ? -10.494 -8.798 -1.702 1.00 84.44 87 PHE A C 1
ATOM 683 O O . PHE A 1 87 ? -10.274 -9.891 -2.225 1.00 84.44 87 PHE A O 1
ATOM 690 N N . LEU A 1 88 ? -9.550 -7.861 -1.574 1.00 81.31 88 LEU A N 1
ATOM 691 C CA . LEU A 1 88 ? -8.183 -8.01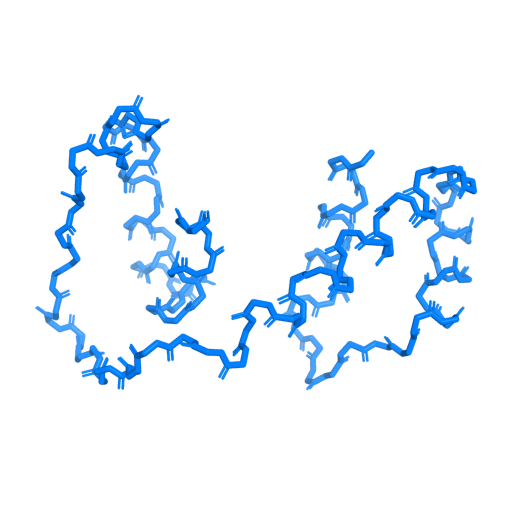3 -2.083 1.00 81.31 88 LEU A CA 1
ATOM 692 C C . LEU A 1 88 ? -7.432 -9.182 -1.430 1.00 81.31 88 LEU A C 1
ATOM 694 O O . LEU A 1 88 ? -6.730 -9.920 -2.124 1.00 81.31 88 LEU A O 1
ATOM 698 N N . GLU A 1 89 ? -7.607 -9.384 -0.123 1.00 79.44 89 GLU A N 1
ATOM 699 C CA . GLU A 1 89 ? -7.058 -10.540 0.596 1.00 79.44 89 GLU A CA 1
ATOM 700 C C . GLU A 1 89 ? -7.684 -11.851 0.088 1.00 79.44 89 GLU A C 1
ATOM 702 O O . GLU A 1 89 ? -6.971 -12.793 -0.251 1.00 79.44 89 GLU A O 1
ATOM 707 N N . SER A 1 90 ? -9.011 -11.895 -0.090 1.00 79.12 90 SER A N 1
ATOM 708 C CA . SER A 1 90 ? -9.711 -13.080 -0.617 1.00 79.12 90 SER A CA 1
ATOM 709 C C . SER A 1 90 ? -9.354 -13.416 -2.073 1.00 79.12 90 SER A C 1
ATOM 711 O O . SER A 1 90 ? -9.403 -14.579 -2.473 1.00 79.12 90 SER A O 1
ATOM 713 N N . ALA A 1 91 ? -8.975 -12.406 -2.861 1.00 75.31 91 ALA A N 1
ATOM 714 C CA . ALA A 1 91 ? -8.518 -12.550 -4.239 1.00 75.31 91 ALA A CA 1
ATOM 715 C C . ALA A 1 91 ? -7.033 -12.953 -4.339 1.00 75.31 91 ALA A C 1
ATOM 717 O O . ALA A 1 91 ? -6.541 -13.185 -5.443 1.00 75.31 91 ALA A O 1
ATOM 718 N N . GLY A 1 92 ? -6.316 -13.028 -3.210 1.00 68.38 92 GLY A N 1
ATOM 719 C CA . GLY A 1 92 ? -4.888 -13.348 -3.155 1.00 68.38 92 GLY A CA 1
ATOM 720 C C . GLY A 1 92 ? -3.967 -12.206 -3.592 1.00 68.38 92 GLY A C 1
ATOM 721 O O . GLY A 1 92 ? -2.777 -12.437 -3.792 1.00 68.38 92 GLY A O 1
ATOM 722 N N . VAL A 1 93 ? -4.495 -10.987 -3.752 1.00 73.94 93 VAL A N 1
ATOM 723 C CA . VAL A 1 93 ? -3.699 -9.789 -4.071 1.00 73.94 93 VAL A CA 1
ATOM 724 C C . VAL A 1 93 ? -2.950 -9.306 -2.832 1.00 73.94 93 VAL A C 1
ATOM 726 O O . VAL A 1 93 ? -1.810 -8.869 -2.933 1.00 73.94 93 VAL A O 1
ATOM 729 N N . LEU A 1 94 ? -3.573 -9.411 -1.656 1.00 71.38 94 LEU A N 1
ATOM 730 C CA . LEU A 1 94 ? -2.943 -9.119 -0.370 1.00 71.38 94 LEU A CA 1
ATOM 731 C C . LEU A 1 94 ? -2.770 -10.400 0.443 1.00 71.38 94 LEU A C 1
ATOM 733 O O . LEU A 1 94 ? -3.579 -11.321 0.362 1.00 71.38 94 LEU A O 1
ATOM 737 N N . ASN A 1 95 ? -1.730 -10.424 1.271 1.00 73.06 95 ASN A N 1
ATOM 738 C CA . ASN A 1 95 ? -1.583 -11.387 2.357 1.00 73.06 95 ASN A CA 1
ATOM 739 C C . ASN A 1 95 ? -1.704 -10.654 3.710 1.00 73.06 95 ASN A C 1
ATOM 741 O O . ASN A 1 95 ? -1.595 -9.423 3.739 1.00 73.06 95 ASN A O 1
ATOM 745 N N . PRO A 1 96 ? -1.926 -11.370 4.830 1.00 75.94 96 PRO A N 1
ATOM 746 C CA . PRO A 1 96 ? -2.130 -10.733 6.129 1.00 75.94 96 PRO A CA 1
ATOM 747 C C . PRO A 1 96 ? -0.990 -9.777 6.538 1.00 75.94 96 PRO A C 1
ATOM 749 O O . PRO A 1 96 ? -1.309 -8.656 6.923 1.00 75.94 96 PRO A O 1
ATOM 752 N N . PRO A 1 97 ? 0.308 -10.122 6.390 1.00 72.81 97 PRO A N 1
ATOM 753 C CA . PRO A 1 97 ? 1.400 -9.168 6.621 1.00 72.81 97 PRO A CA 1
ATOM 754 C C . PRO A 1 97 ? 1.312 -7.884 5.782 1.00 72.81 97 PRO A C 1
ATOM 756 O O . PRO A 1 97 ? 1.443 -6.786 6.315 1.00 72.81 97 PRO A O 1
ATOM 759 N N . THR A 1 98 ? 1.063 -7.997 4.473 1.00 67.62 98 THR A N 1
ATOM 760 C CA . THR A 1 98 ? 0.960 -6.829 3.582 1.00 67.62 98 THR A CA 1
ATOM 761 C C . THR A 1 98 ? -0.286 -5.993 3.875 1.00 67.62 98 THR A C 1
ATOM 763 O O . THR A 1 98 ? -0.247 -4.779 3.715 1.00 67.62 98 THR A O 1
ATOM 766 N N . ARG A 1 99 ? -1.381 -6.607 4.348 1.00 81.12 99 ARG A N 1
ATOM 767 C CA . ARG A 1 99 ? -2.554 -5.870 4.838 1.00 81.12 99 ARG A CA 1
ATOM 768 C C . ARG A 1 99 ? -2.202 -5.007 6.049 1.00 81.12 99 ARG A C 1
ATOM 770 O O . ARG A 1 99 ? -2.626 -3.861 6.078 1.00 81.12 99 ARG A O 1
ATOM 777 N N . GLU A 1 100 ? -1.461 -5.528 7.029 1.00 80.19 100 GLU A N 1
ATOM 778 C CA . GLU A 1 100 ? -1.096 -4.746 8.225 1.00 80.19 100 GLU A CA 1
ATOM 779 C C . GLU A 1 100 ? -0.253 -3.515 7.870 1.00 80.19 100 GLU A C 1
ATOM 781 O O . GLU A 1 100 ? -0.540 -2.432 8.363 1.00 80.19 100 GLU A O 1
ATOM 786 N N . LEU A 1 101 ? 0.673 -3.64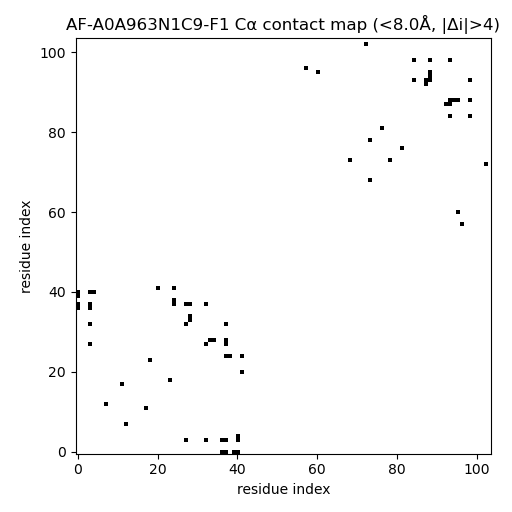0 6.915 1.00 72.00 101 LEU A N 1
ATOM 787 C CA . LEU A 1 101 ? 1.443 -2.508 6.377 1.00 72.00 101 LEU A CA 1
ATOM 788 C C . LEU A 1 101 ? 0.577 -1.400 5.747 1.00 72.00 101 LEU A C 1
ATOM 790 O O . LEU A 1 101 ? 1.018 -0.262 5.669 1.00 72.00 101 LEU A O 1
ATOM 794 N N . ILE A 1 102 ? -0.626 -1.720 5.258 1.00 75.62 102 ILE A N 1
ATOM 795 C CA . ILE A 1 102 ? -1.568 -0.728 4.706 1.00 75.62 102 ILE A CA 1
ATOM 796 C C . ILE A 1 102 ? -2.363 -0.031 5.826 1.00 75.62 102 ILE A C 1
ATOM 798 O O . ILE A 1 102 ? -2.889 1.061 5.616 1.00 75.62 102 ILE A O 1
ATOM 802 N N . LEU A 1 103 ? -2.516 -0.681 6.985 1.00 78.50 103 LEU A N 1
ATOM 803 C CA . LEU A 1 103 ? -3.336 -0.198 8.101 1.00 78.50 103 LEU A CA 1
ATOM 804 C C . LEU A 1 103 ? -2.571 0.702 9.084 1.00 78.50 103 LEU A C 1
ATOM 806 O O . LEU A 1 103 ? -3.217 1.519 9.748 1.00 78.50 103 LEU A O 1
ATOM 810 N N . GLU A 1 104 ? -1.249 0.536 9.191 1.00 69.12 104 GLU A N 1
ATOM 811 C CA . GLU A 1 104 ? -0.348 1.377 10.003 1.00 69.12 104 GLU A CA 1
ATOM 812 C C . GLU A 1 104 ? -0.152 2.782 9.404 1.00 69.12 104 GLU A C 1
ATOM 814 O O . GLU A 1 104 ? -0.253 3.762 10.187 1.00 69.12 104 GLU A O 1
#

Foldseek 3Di:
DVVLVVVCCVPPVPPPDDDDLVVSLVVCVVVPDDNVVSVVVSVVVVVLVVVVPPDPDPPVQDPPDDDDDDPVLCVVQPPVNVVVLVVCCVVVVDPPVRSVSVSD

Sequence (104 aa):
MFDILVYLFENFFHADAYPEPEQLALKLSAAGFEDEEISEALQWLDGLREFGVDSPATIAADNGSVRCFSQDEVAKLDTECRGFLVFLESAGVLNPPTRELILE

Radius of gyration: 15.87 Å; Cα contacts (8 Å, |Δi|>4): 38; chains: 1; bounding box: 37×36×34 Å

Nearest PDB structures (foldseek):
  4ygd-assembly1_B  TM=4.905E-01  e=7.613E+00  Homo sapiens

Mean predicted aligned error: 11.02 Å

Secondary structure (DSSP, 8-state):
-HHHHHHHHHHHTT-SSPPPHHHHHHHHHHHT--HHHHHHHHHHHHHHHHHTT---------TT--PPPPHHHHHHS-HHHHHHHHHHHHTTS--HHHHHHHH-

pLDDT: mean 77.43, std 13.27, range [45.03, 94.44]